Protein AF-A0A7S9KV65-F1 (afdb_monomer_lite)

Sequence (98 aa):
MTTYGLFYRVEDEGSQAVTTESEGISAVGTARIDFRAKNGRVAEKLRWNVEQHLRWNSDYESPFISAYADEHVASNIAKGRKKLGKQDVSVTTIDVSK

Organism: Epichloe festucae (strain Fl1) (NCBI:txid877507)

Structure (mmCIF, N/CA/C/O backbone):
data_AF-A0A7S9KV65-F1
#
_entry.id   AF-A0A7S9KV65-F1
#
loop_
_atom_site.group_PDB
_atom_site.id
_atom_site.type_symbol
_atom_site.label_atom_id
_atom_site.label_alt_id
_atom_site.label_comp_id
_atom_site.label_asym_id
_atom_site.label_entity_id
_atom_site.label_seq_id
_atom_site.pdbx_PDB_ins_code
_atom_site.Cartn_x
_atom_site.Cartn_y
_atom_site.Cartn_z
_atom_site.occupancy
_atom_site.B_iso_or_equiv
_atom_site.auth_seq_id
_atom_site.auth_comp_id
_atom_site.auth_asym_id
_atom_site.auth_atom_id
_atom_site.pdbx_PDB_model_num
ATOM 1 N N . MET A 1 1 ? 12.915 -22.316 1.113 1.00 37.66 1 MET A N 1
ATOM 2 C CA . MET A 1 1 ? 11.472 -22.388 1.410 1.00 37.66 1 MET A CA 1
ATOM 3 C C . MET A 1 1 ? 11.052 -20.967 1.742 1.00 37.66 1 MET A C 1
ATOM 5 O O . MET A 1 1 ? 11.472 -20.455 2.768 1.00 37.66 1 MET A O 1
ATOM 9 N N . THR A 1 2 ? 10.435 -20.263 0.799 1.00 42.69 2 THR A N 1
ATOM 10 C CA . THR A 1 2 ? 10.107 -18.840 0.958 1.00 42.69 2 THR A CA 1
ATOM 11 C C . THR A 1 2 ? 8.912 -18.750 1.895 1.00 42.69 2 THR A C 1
ATOM 13 O O . THR A 1 2 ? 7.865 -19.314 1.591 1.00 42.69 2 THR A O 1
ATOM 16 N N . THR A 1 3 ? 9.074 -18.124 3.056 1.00 50.44 3 THR A N 1
ATOM 17 C CA . THR A 1 3 ? 7.961 -17.845 3.964 1.00 50.44 3 THR A CA 1
ATOM 18 C C . THR A 1 3 ? 7.001 -16.929 3.217 1.00 50.44 3 THR A C 1
ATOM 20 O O . THR A 1 3 ? 7.340 -15.779 2.941 1.00 50.44 3 THR A O 1
ATOM 23 N N . TYR A 1 4 ? 5.843 -17.440 2.809 1.00 55.00 4 TYR A N 1
ATOM 24 C CA . TYR A 1 4 ? 4.792 -16.571 2.306 1.00 55.00 4 TYR A CA 1
ATOM 25 C C . TYR A 1 4 ? 4.333 -15.686 3.468 1.00 55.00 4 TYR A C 1
ATOM 27 O O . TYR A 1 4 ? 3.988 -16.193 4.536 1.00 55.00 4 TYR A O 1
ATOM 35 N N . GLY A 1 5 ? 4.461 -14.372 3.296 1.00 82.19 5 GLY A N 1
ATOM 36 C CA . GLY A 1 5 ? 4.265 -13.394 4.360 1.00 82.19 5 GLY A CA 1
ATOM 37 C C . GLY A 1 5 ? 2.895 -12.744 4.267 1.00 82.19 5 GLY A C 1
ATOM 38 O O . GLY A 1 5 ? 2.508 -12.276 3.201 1.00 82.19 5 GLY A O 1
ATOM 39 N N . LEU A 1 6 ? 2.180 -12.683 5.386 1.00 92.62 6 LEU A N 1
ATOM 40 C CA . LEU A 1 6 ? 1.053 -11.767 5.508 1.00 92.62 6 LEU A CA 1
ATOM 41 C C . LEU A 1 6 ? 1.584 -10.330 5.483 1.00 92.62 6 LEU A C 1
ATOM 43 O O . LEU A 1 6 ? 2.579 -10.018 6.138 1.00 92.62 6 LEU A O 1
ATOM 47 N N . PHE A 1 7 ? 0.906 -9.464 4.742 1.00 95.31 7 PHE A N 1
ATOM 48 C CA . PHE A 1 7 ? 1.108 -8.021 4.775 1.00 95.31 7 PHE A CA 1
ATOM 49 C C . PHE A 1 7 ? -0.162 -7.340 5.272 1.00 95.31 7 PHE A C 1
ATOM 51 O O . PHE A 1 7 ? -1.257 -7.879 5.166 1.00 95.31 7 PHE A O 1
ATOM 58 N N . TYR A 1 8 ? -0.022 -6.135 5.799 1.00 95.69 8 TYR A N 1
ATOM 59 C CA . TYR A 1 8 ? -1.106 -5.392 6.421 1.00 95.69 8 TYR A CA 1
ATOM 60 C C . TYR A 1 8 ? -1.158 -4.002 5.810 1.00 95.69 8 TYR A C 1
ATOM 62 O O . TYR A 1 8 ? -0.202 -3.231 5.898 1.00 95.69 8 TYR A O 1
ATOM 70 N N . ARG A 1 9 ? -2.267 -3.664 5.169 1.00 95.44 9 ARG A N 1
ATOM 71 C CA . ARG A 1 9 ? -2.501 -2.340 4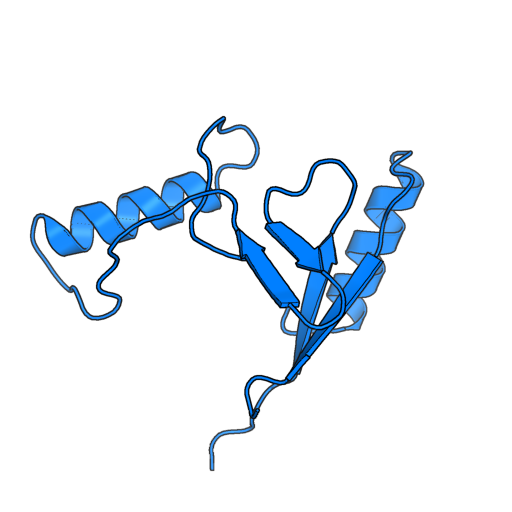.602 1.00 95.44 9 ARG A CA 1
ATOM 72 C C . ARG A 1 9 ? -3.336 -1.522 5.573 1.00 95.44 9 ARG A C 1
ATOM 74 O O . ARG A 1 9 ? -4.376 -1.987 6.012 1.00 95.44 9 ARG A O 1
ATOM 81 N N . VAL A 1 10 ? -2.907 -0.295 5.857 1.00 96.31 10 VAL A N 1
ATOM 82 C CA . VAL A 1 10 ? -3.715 0.682 6.599 1.00 96.31 10 VAL A CA 1
ATOM 83 C C . VAL A 1 10 ? -4.278 1.699 5.618 1.00 96.31 10 VAL A C 1
ATOM 85 O O . VAL A 1 10 ? -3.514 2.375 4.920 1.00 96.31 10 VAL A O 1
ATOM 88 N N . GLU A 1 11 ? -5.594 1.838 5.596 1.00 95.12 11 GLU A N 1
ATOM 89 C CA . GLU A 1 11 ? -6.312 2.823 4.787 1.00 95.12 11 GLU A CA 1
ATOM 90 C C . GLU A 1 11 ? -7.162 3.742 5.674 1.00 95.12 11 GLU A C 1
ATOM 92 O O . GLU A 1 11 ? -7.470 3.418 6.820 1.00 95.12 11 GLU A O 1
ATOM 97 N N . ASP A 1 12 ? -7.442 4.928 5.148 1.00 94.94 12 ASP A N 1
ATOM 98 C CA . ASP A 1 12 ? -8.335 5.957 5.688 1.00 94.94 12 ASP A CA 1
ATOM 99 C C . ASP A 1 12 ? -8.938 6.747 4.521 1.00 94.94 12 ASP A C 1
ATOM 101 O O . ASP A 1 12 ? -8.535 6.542 3.372 1.00 94.94 12 ASP A O 1
ATOM 105 N N . GLU A 1 13 ? -9.840 7.687 4.799 1.00 92.81 13 GLU A N 1
ATOM 106 C CA . GLU A 1 13 ? -10.556 8.466 3.783 1.00 92.81 13 GLU A CA 1
ATOM 107 C C . GLU A 1 13 ? -9.659 9.283 2.823 1.00 92.81 13 GLU A C 1
ATOM 109 O O . GLU A 1 13 ? -10.125 9.739 1.784 1.00 92.81 13 GLU A O 1
ATOM 114 N N . GLY A 1 14 ? -8.371 9.476 3.137 1.00 89.88 14 GLY A N 1
ATOM 115 C CA . GLY A 1 14 ? -7.385 10.118 2.255 1.00 89.88 14 GLY A CA 1
ATOM 116 C C . GLY A 1 14 ? -6.495 9.148 1.468 1.00 89.88 14 GLY A C 1
ATOM 117 O O . GLY A 1 14 ? -5.521 9.573 0.849 1.00 89.88 14 GLY A O 1
ATOM 118 N N . SER A 1 15 ? -6.751 7.841 1.532 1.00 90.81 15 SER A N 1
ATOM 119 C CA . SER A 1 15 ? -5.898 6.834 0.896 1.00 90.81 15 SER A CA 1
ATOM 120 C C . SER A 1 15 ? -6.131 6.739 -0.615 1.00 90.81 15 SER A C 1
ATOM 122 O O . SER A 1 15 ? -7.246 6.523 -1.066 1.00 90.81 15 SER A O 1
ATOM 124 N N . GLN A 1 16 ? -5.053 6.787 -1.406 1.00 90.50 16 GLN A N 1
ATOM 125 C CA . GLN A 1 16 ? -5.101 6.621 -2.874 1.00 90.50 16 GLN A CA 1
ATOM 126 C C . GLN A 1 16 ? -5.287 5.169 -3.353 1.00 90.50 16 GLN A C 1
ATOM 128 O O . GLN A 1 16 ? -5.279 4.896 -4.551 1.00 90.50 16 GLN A O 1
ATOM 133 N N . ALA A 1 17 ? -5.374 4.214 -2.434 1.00 92.00 17 ALA A N 1
ATOM 134 C CA . ALA A 1 17 ? -5.742 2.851 -2.775 1.00 92.00 17 ALA A CA 1
ATOM 135 C C . ALA A 1 17 ? -6.833 2.389 -1.818 1.00 92.00 17 ALA A C 1
ATOM 137 O O . ALA A 1 17 ? -6.763 2.669 -0.618 1.00 92.00 17 ALA A O 1
ATOM 138 N N . VAL A 1 18 ? -7.833 1.711 -2.359 1.00 92.50 18 VAL A N 1
ATOM 139 C CA . VAL A 1 18 ? -9.064 1.382 -1.641 1.00 92.50 18 VAL A CA 1
ATOM 140 C C . VAL A 1 18 ? -9.268 -0.119 -1.683 1.00 92.50 18 VAL A C 1
ATOM 142 O O . VAL A 1 18 ? -9.150 -0.740 -2.743 1.00 92.50 18 VAL A O 1
ATOM 145 N N . THR A 1 19 ? -9.553 -0.695 -0.520 1.00 92.88 19 THR A N 1
ATOM 146 C CA . THR A 1 19 ? -10.011 -2.075 -0.402 1.00 92.88 19 THR A CA 1
ATOM 147 C C . THR A 1 19 ? -11.507 -2.123 -0.694 1.00 92.88 19 THR A C 1
ATOM 149 O O . THR A 1 19 ? -12.296 -1.482 -0.008 1.00 92.88 19 THR A O 1
ATOM 152 N N . THR A 1 20 ? -11.902 -2.896 -1.701 1.00 91.25 20 THR A N 1
ATOM 153 C CA . THR A 1 20 ? -13.311 -3.156 -2.012 1.00 91.25 20 THR A CA 1
ATOM 154 C C . THR A 1 20 ? -13.601 -4.634 -1.796 1.00 91.25 20 THR A C 1
ATOM 156 O O . THR A 1 20 ? -12.862 -5.508 -2.261 1.00 91.25 20 THR A O 1
ATOM 159 N N . GLU A 1 21 ? -14.662 -4.921 -1.043 1.00 85.44 21 GLU A N 1
ATOM 160 C CA . GLU A 1 21 ? -15.081 -6.291 -0.762 1.00 85.44 21 GLU A CA 1
ATOM 161 C C . GLU A 1 21 ? -15.306 -7.049 -2.078 1.00 85.44 21 GLU A C 1
ATOM 163 O O . GLU A 1 21 ? -15.940 -6.544 -2.998 1.00 85.44 21 GLU A O 1
ATOM 168 N N . SER A 1 22 ? -14.765 -8.264 -2.180 1.00 87.06 22 SER A N 1
ATOM 169 C CA . SER A 1 22 ? -14.790 -9.115 -3.386 1.00 87.06 22 SER A CA 1
ATOM 170 C C . SER A 1 22 ? -13.998 -8.625 -4.612 1.00 87.06 22 SER A C 1
ATOM 172 O O . SER A 1 22 ? -13.757 -9.429 -5.509 1.00 87.06 22 SER A O 1
ATOM 174 N N . GLU A 1 23 ? -13.537 -7.372 -4.656 1.00 89.56 23 GLU A N 1
ATOM 175 C CA . GLU A 1 23 ? -12.760 -6.819 -5.786 1.00 89.56 23 GLU A CA 1
ATOM 176 C C . GLU A 1 23 ? -11.260 -6.671 -5.480 1.00 89.56 23 GLU A C 1
ATOM 178 O O . GLU A 1 23 ? -10.439 -6.556 -6.391 1.00 89.56 23 GLU A O 1
ATOM 183 N N . GLY A 1 24 ? -10.880 -6.714 -4.201 1.00 90.44 24 GLY A N 1
ATOM 184 C CA . GLY A 1 24 ? -9.491 -6.609 -3.762 1.00 90.44 24 GLY A CA 1
ATOM 185 C C . GLY A 1 24 ? -9.063 -5.164 -3.516 1.00 90.44 24 GLY A C 1
ATOM 186 O O . GLY A 1 24 ? -9.846 -4.348 -3.033 1.00 90.44 24 GLY A O 1
ATOM 187 N N . ILE A 1 25 ? -7.792 -4.855 -3.780 1.00 92.62 25 ILE A N 1
ATOM 188 C CA . ILE A 1 25 ? -7.215 -3.531 -3.518 1.00 92.62 25 ILE A CA 1
ATOM 189 C C . ILE A 1 25 ? -6.829 -2.891 -4.844 1.00 92.62 25 ILE A C 1
ATOM 191 O O . ILE A 1 25 ? -5.990 -3.421 -5.573 1.00 92.62 25 ILE A O 1
ATOM 195 N N . SER A 1 26 ? -7.393 -1.717 -5.108 1.00 92.62 26 SER A N 1
ATOM 196 C CA . SER A 1 26 ? -7.125 -0.951 -6.324 1.00 92.62 26 SER A CA 1
ATOM 197 C C . SER A 1 26 ? -6.414 0.349 -5.982 1.00 92.62 26 SER A C 1
ATOM 199 O O . SER A 1 26 ? -6.841 1.070 -5.083 1.00 92.62 26 SER A O 1
ATOM 201 N N . ALA A 1 27 ? -5.328 0.647 -6.695 1.00 92.88 27 ALA A N 1
ATOM 202 C CA . ALA A 1 27 ? -4.675 1.951 -6.654 1.00 92.88 27 ALA A CA 1
ATOM 203 C C . ALA A 1 27 ? -5.283 2.870 -7.722 1.00 92.88 27 ALA A C 1
ATOM 205 O O . ALA A 1 27 ? -5.678 2.394 -8.785 1.00 92.88 27 ALA A O 1
ATOM 206 N N . VAL A 1 28 ? -5.346 4.175 -7.453 1.00 90.94 28 VAL A N 1
ATOM 207 C CA . VAL A 1 28 ? -5.896 5.153 -8.409 1.00 90.94 28 VAL A CA 1
ATOM 208 C C . VAL A 1 28 ? -5.013 5.270 -9.659 1.00 90.94 28 VAL A C 1
ATOM 210 O O . VAL A 1 28 ? -5.515 5.316 -10.781 1.00 90.94 28 VAL A O 1
ATOM 213 N N . GLY A 1 29 ? -3.688 5.278 -9.487 1.00 90.56 29 GLY A N 1
ATOM 214 C CA . GLY A 1 29 ? -2.753 5.448 -10.592 1.00 90.56 29 GLY A CA 1
ATOM 215 C C . GLY A 1 29 ? -2.587 4.195 -11.449 1.00 90.56 29 GLY A C 1
ATOM 216 O O . GLY A 1 29 ? -2.607 3.064 -10.965 1.00 90.56 29 GLY A O 1
ATOM 217 N N . THR A 1 30 ? -2.313 4.387 -12.739 1.00 89.31 30 THR A N 1
ATOM 218 C CA . THR A 1 30 ? -1.955 3.300 -13.662 1.00 89.31 30 THR A CA 1
ATOM 219 C C . THR A 1 30 ? -0.616 3.558 -14.338 1.00 89.31 30 THR A C 1
ATOM 221 O O . THR A 1 30 ? -0.376 4.603 -14.939 1.00 89.31 30 THR A O 1
ATOM 224 N N . ALA A 1 31 ? 0.273 2.563 -14.299 1.00 89.44 31 ALA A N 1
ATOM 225 C CA . ALA A 1 31 ? 1.550 2.633 -14.994 1.00 89.44 31 ALA A CA 1
ATOM 226 C C . ALA A 1 31 ? 2.015 1.260 -15.486 1.00 89.44 31 ALA A C 1
ATOM 228 O O . ALA A 1 31 ? 1.959 0.262 -14.775 1.00 89.44 31 ALA A O 1
ATOM 229 N N . ARG A 1 32 ? 2.572 1.223 -16.702 1.00 90.38 32 ARG A N 1
ATOM 230 C CA . ARG A 1 32 ? 3.380 0.085 -17.167 1.00 90.38 32 ARG A CA 1
ATOM 231 C C . ARG A 1 32 ? 4.773 0.180 -16.548 1.00 90.38 32 ARG A C 1
ATOM 233 O O . ARG A 1 32 ? 5.554 1.045 -16.972 1.00 90.38 32 ARG A O 1
ATOM 240 N N . ILE A 1 33 ? 5.040 -0.675 -15.563 1.00 90.75 33 ILE A N 1
ATOM 241 C CA . ILE A 1 33 ? 6.283 -0.737 -14.788 1.00 90.75 33 ILE A CA 1
ATOM 242 C C . ILE A 1 33 ? 6.967 -2.083 -15.020 1.00 90.75 33 ILE A C 1
ATOM 244 O O . ILE A 1 33 ? 6.348 -3.132 -14.874 1.00 90.75 33 ILE A O 1
ATOM 248 N N . ASP A 1 34 ? 8.252 -2.040 -15.363 1.00 93.50 34 ASP A N 1
ATOM 249 C CA . ASP A 1 34 ? 9.114 -3.219 -15.374 1.00 93.50 34 ASP A CA 1
ATOM 250 C C . ASP A 1 34 ? 9.991 -3.210 -14.117 1.00 93.50 34 ASP A C 1
ATOM 252 O O . ASP A 1 34 ? 10.957 -2.452 -14.023 1.00 93.50 34 ASP A O 1
ATOM 256 N N . PHE A 1 35 ? 9.658 -4.067 -13.151 1.00 92.31 35 PHE A N 1
ATOM 257 C CA . PHE A 1 35 ? 10.407 -4.207 -11.897 1.00 92.31 35 PHE A CA 1
ATOM 258 C C . PHE A 1 35 ? 11.795 -4.842 -12.071 1.00 92.31 35 PHE A C 1
ATOM 260 O O . PHE A 1 35 ? 12.577 -4.868 -11.123 1.00 92.31 35 PHE A O 1
ATOM 267 N N . ARG A 1 36 ? 12.120 -5.368 -13.259 1.00 94.94 36 ARG A N 1
ATOM 268 C CA . ARG A 1 36 ? 13.434 -5.950 -13.571 1.00 94.94 36 ARG A CA 1
ATOM 269 C C . ARG A 1 36 ? 14.370 -4.955 -14.252 1.00 94.94 36 ARG A C 1
ATOM 271 O O . ARG A 1 36 ? 15.525 -5.301 -14.508 1.00 94.94 36 ARG A O 1
ATOM 278 N N . ALA A 1 37 ? 13.904 -3.741 -14.542 1.00 93.25 37 ALA A N 1
ATOM 279 C CA . ALA A 1 37 ? 14.703 -2.722 -15.201 1.00 93.25 37 ALA A CA 1
ATOM 280 C C . ALA A 1 37 ? 15.895 -2.298 -14.329 1.00 93.25 37 ALA A C 1
ATOM 282 O O . ALA A 1 37 ? 15.728 -1.842 -13.200 1.00 93.25 37 ALA A O 1
ATOM 283 N N . LYS A 1 38 ? 17.112 -2.431 -14.871 1.00 92.88 38 LYS A N 1
ATOM 284 C CA . LYS A 1 38 ? 18.360 -2.108 -14.153 1.00 92.88 38 LYS A CA 1
ATOM 285 C C . LYS A 1 38 ? 19.026 -0.814 -14.617 1.00 92.88 38 LYS A C 1
ATOM 287 O O . LYS A 1 38 ? 19.818 -0.247 -13.875 1.00 92.88 38 LYS A O 1
ATOM 292 N N . ASN A 1 39 ? 18.753 -0.363 -15.841 1.00 93.44 39 ASN A N 1
ATOM 293 C CA . ASN A 1 39 ? 19.365 0.828 -16.423 1.00 93.44 39 ASN A CA 1
ATOM 294 C C . ASN A 1 39 ? 18.464 1.496 -17.480 1.00 93.44 39 ASN A C 1
ATOM 296 O O . ASN A 1 39 ? 17.419 0.968 -17.872 1.00 93.44 39 ASN A O 1
ATOM 300 N N . GLY A 1 40 ? 18.874 2.693 -17.907 1.00 94.75 40 GLY A N 1
ATOM 301 C CA . GLY A 1 40 ? 18.209 3.476 -18.946 1.00 94.75 40 GLY A CA 1
ATOM 302 C C . GLY A 1 40 ? 16.824 4.000 -18.556 1.00 94.75 40 GLY A C 1
ATOM 303 O O . GLY A 1 40 ? 16.402 3.953 -17.400 1.00 94.75 40 GLY A O 1
ATOM 304 N N . ARG A 1 41 ? 16.089 4.476 -19.566 1.00 94.38 41 ARG A N 1
ATOM 305 C CA . ARG A 1 41 ? 14.796 5.166 -19.411 1.00 94.38 41 ARG A CA 1
ATOM 306 C C . ARG A 1 41 ? 13.742 4.352 -18.652 1.00 94.38 41 ARG A C 1
ATOM 308 O O . ARG A 1 41 ? 12.894 4.920 -17.969 1.00 94.38 41 ARG A O 1
ATOM 315 N N . VAL A 1 42 ? 13.767 3.024 -18.770 1.00 94.00 42 VAL A N 1
ATOM 316 C CA . VAL A 1 42 ? 12.809 2.148 -18.075 1.00 94.00 42 VAL A CA 1
ATOM 317 C C . VAL A 1 42 ? 13.106 2.101 -16.572 1.00 94.00 42 VAL A C 1
ATOM 319 O O . VAL A 1 42 ? 12.181 2.227 -15.771 1.00 94.00 42 VAL A O 1
ATOM 322 N N . ALA A 1 43 ? 14.383 2.009 -16.182 1.00 95.69 43 ALA A N 1
ATOM 323 C CA . ALA A 1 43 ? 14.784 2.065 -14.776 1.00 95.69 43 ALA A CA 1
ATOM 3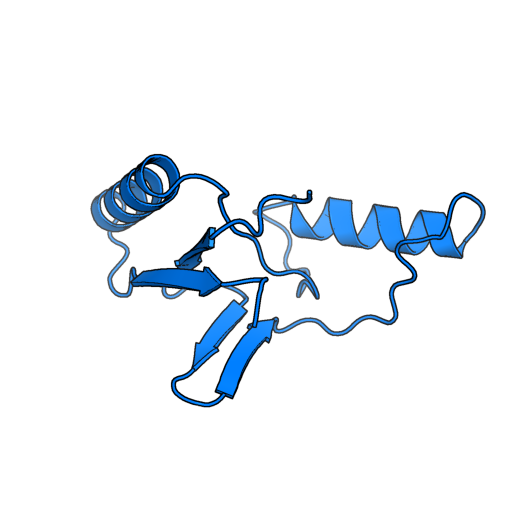24 C C . ALA A 1 43 ? 14.536 3.455 -14.169 1.00 95.69 43 ALA A C 1
ATOM 326 O O . ALA A 1 43 ? 14.066 3.558 -13.038 1.00 95.69 43 ALA A O 1
ATOM 327 N N . GLU A 1 44 ? 14.766 4.527 -14.933 1.00 95.75 44 GLU A N 1
ATOM 328 C CA . GLU A 1 44 ? 14.424 5.891 -14.511 1.00 95.75 44 GLU A CA 1
ATOM 329 C C . GLU A 1 44 ? 12.921 6.063 -14.280 1.00 95.75 44 GLU A C 1
ATOM 331 O O . GLU A 1 44 ? 12.524 6.674 -13.289 1.00 95.75 44 GLU A O 1
ATOM 336 N N . LYS A 1 45 ? 12.081 5.483 -15.147 1.00 94.44 45 LYS A N 1
ATOM 337 C CA . LYS A 1 45 ? 10.624 5.493 -14.980 1.00 94.44 45 LYS A CA 1
ATOM 338 C C . LYS A 1 45 ? 10.196 4.749 -13.715 1.00 94.44 45 LYS A C 1
ATOM 340 O O . LYS A 1 45 ? 9.375 5.281 -12.968 1.00 94.44 45 LYS A O 1
ATOM 345 N N . LEU A 1 46 ? 10.742 3.554 -13.466 1.00 95.31 46 LEU A N 1
ATOM 346 C CA . LEU A 1 46 ? 10.499 2.806 -12.227 1.00 95.31 46 LEU A CA 1
ATOM 347 C C . LEU A 1 46 ? 10.895 3.647 -11.007 1.00 95.31 46 LEU A C 1
ATOM 349 O O . LEU A 1 46 ? 10.069 3.851 -10.120 1.00 95.31 46 LEU A O 1
ATOM 353 N N . ARG A 1 47 ? 12.118 4.190 -10.997 1.00 95.56 47 ARG A N 1
ATOM 354 C CA . ARG A 1 47 ? 12.620 5.037 -9.908 1.00 95.56 47 ARG A CA 1
ATOM 355 C C . ARG A 1 47 ? 11.701 6.227 -9.653 1.00 95.56 47 ARG A C 1
ATOM 357 O O . ARG A 1 47 ? 11.288 6.431 -8.520 1.00 95.56 47 ARG A O 1
ATOM 364 N N . TRP A 1 48 ? 11.342 6.972 -10.698 1.00 94.38 48 TRP A N 1
ATOM 365 C CA . TRP A 1 48 ? 10.473 8.141 -10.571 1.00 94.38 48 TRP A CA 1
ATOM 366 C C . TRP A 1 48 ? 9.107 7.772 -9.977 1.00 94.38 48 TRP A C 1
ATOM 368 O O . TRP A 1 48 ? 8.640 8.448 -9.069 1.00 94.38 48 TRP A O 1
ATOM 378 N N . ASN A 1 49 ? 8.494 6.664 -10.415 1.00 94.44 49 ASN A N 1
ATOM 379 C CA . ASN A 1 49 ? 7.214 6.201 -9.863 1.00 94.44 49 ASN A CA 1
ATOM 380 C C . ASN A 1 49 ? 7.319 5.866 -8.366 1.00 94.44 49 ASN A C 1
ATOM 382 O O . ASN A 1 49 ? 6.418 6.201 -7.599 1.00 94.44 49 ASN A O 1
ATOM 386 N N . VAL A 1 50 ? 8.408 5.208 -7.948 1.00 94.31 50 VAL A N 1
ATOM 387 C CA . VAL A 1 50 ? 8.644 4.858 -6.537 1.00 94.31 50 VAL A CA 1
ATOM 388 C C . VAL A 1 50 ? 8.893 6.116 -5.707 1.00 94.31 50 VAL A C 1
ATOM 390 O O . VAL A 1 50 ? 8.305 6.276 -4.643 1.00 94.31 50 VAL A O 1
ATOM 393 N N . GLU A 1 51 ? 9.713 7.041 -6.204 1.00 94.69 51 GLU A N 1
ATOM 394 C CA . GLU A 1 51 ? 9.976 8.315 -5.533 1.00 94.69 51 GLU A CA 1
ATOM 395 C C . GLU A 1 51 ? 8.695 9.129 -5.344 1.00 94.69 51 GLU A C 1
ATOM 397 O O . GLU A 1 51 ? 8.479 9.668 -4.262 1.00 94.69 51 GLU A O 1
ATOM 402 N N . GLN A 1 52 ? 7.833 9.203 -6.363 1.00 93.19 52 GLN A N 1
ATOM 403 C CA . GLN A 1 52 ? 6.550 9.892 -6.232 1.00 93.19 52 GLN A CA 1
ATOM 404 C C . GLN A 1 52 ? 5.612 9.184 -5.252 1.00 93.19 52 GLN A C 1
ATOM 406 O O . GLN A 1 52 ? 4.984 9.857 -4.446 1.00 93.19 52 GLN A O 1
ATOM 411 N N . HIS A 1 53 ? 5.569 7.848 -5.248 1.00 92.88 53 HIS A N 1
ATOM 412 C CA . HIS A 1 53 ? 4.768 7.090 -4.280 1.00 92.88 53 HIS A CA 1
ATOM 413 C C . HIS A 1 53 ? 5.183 7.343 -2.824 1.00 92.88 53 HIS A C 1
ATOM 415 O O . HIS A 1 53 ? 4.339 7.412 -1.935 1.00 92.88 53 HIS A O 1
ATOM 421 N N . LEU A 1 54 ? 6.484 7.496 -2.567 1.00 91.81 54 LEU A N 1
ATOM 422 C CA . LEU A 1 54 ? 7.002 7.754 -1.221 1.00 91.81 54 LEU A CA 1
ATOM 423 C C . LEU A 1 54 ? 6.824 9.215 -0.777 1.00 91.81 54 LEU A C 1
ATOM 425 O O . LEU A 1 54 ? 6.935 9.513 0.413 1.00 91.81 54 LEU A O 1
ATOM 429 N N . ARG A 1 55 ? 6.549 10.140 -1.704 1.00 89.69 55 ARG A N 1
ATOM 430 C CA . ARG A 1 55 ? 6.303 11.553 -1.397 1.00 89.69 55 ARG A CA 1
ATOM 431 C C . ARG A 1 55 ? 4.857 11.749 -0.953 1.00 89.69 55 ARG A C 1
ATOM 433 O O . ARG A 1 55 ? 3.969 11.939 -1.773 1.00 89.69 55 ARG A O 1
ATOM 440 N N . TRP A 1 56 ? 4.644 11.794 0.358 1.00 68.69 56 TRP A N 1
ATOM 441 C CA . TRP A 1 56 ? 3.309 11.925 0.963 1.00 68.69 56 TRP A CA 1
ATOM 442 C C . TRP A 1 56 ? 2.549 13.215 0.619 1.00 68.69 56 TRP A C 1
ATOM 444 O O . TRP A 1 56 ? 1.332 13.234 0.738 1.00 68.69 56 TRP A O 1
ATOM 454 N N . ASN A 1 57 ? 3.243 14.265 0.172 1.00 75.75 57 ASN A N 1
ATOM 455 C CA . ASN A 1 57 ? 2.634 15.542 -0.226 1.00 75.75 57 ASN A CA 1
ATOM 456 C C . ASN A 1 57 ? 2.540 15.706 -1.755 1.00 75.75 57 ASN A C 1
ATOM 458 O O . ASN A 1 57 ? 2.459 16.830 -2.241 1.00 75.75 57 ASN A O 1
ATOM 462 N N . SER A 1 58 ? 2.674 14.623 -2.523 1.00 78.75 58 SER A N 1
ATOM 463 C CA . SER A 1 58 ? 2.546 14.675 -3.980 1.00 78.75 58 SER A CA 1
ATOM 464 C C . SER A 1 58 ? 1.089 14.468 -4.389 1.00 78.75 58 SER A C 1
ATOM 466 O O . SER A 1 58 ? 0.455 13.526 -3.920 1.00 78.75 58 SER A O 1
ATOM 468 N N . ASP A 1 59 ? 0.601 15.268 -5.339 1.00 84.19 59 ASP A N 1
ATOM 469 C CA . ASP A 1 59 ? -0.684 15.038 -6.024 1.00 84.19 59 ASP A CA 1
ATOM 470 C C . ASP A 1 59 ? -0.603 13.886 -7.046 1.00 84.19 59 ASP A C 1
ATOM 472 O O . ASP A 1 59 ? -1.507 13.659 -7.846 1.00 84.19 59 ASP A O 1
ATOM 476 N N . TYR A 1 60 ? 0.518 13.165 -7.064 1.00 89.75 60 TYR A N 1
ATOM 477 C CA . TYR A 1 60 ? 0.720 12.015 -7.921 1.00 89.75 60 TYR A CA 1
ATOM 478 C C . TYR A 1 60 ? -0.206 10.859 -7.536 1.00 89.75 60 TYR A C 1
ATOM 480 O O . TYR A 1 60 ? -0.098 10.309 -6.439 1.00 89.75 60 TYR A O 1
ATOM 488 N N . GLU A 1 61 ? -1.047 10.441 -8.479 1.00 92.88 61 GLU A N 1
ATOM 489 C CA . GLU A 1 61 ? -1.835 9.216 -8.382 1.00 92.88 61 GLU A CA 1
ATOM 490 C C . GLU A 1 61 ? -0.926 8.000 -8.565 1.00 92.88 61 GLU A C 1
ATOM 492 O O . GLU A 1 61 ? -0.440 7.692 -9.658 1.00 92.88 61 GLU A O 1
ATOM 497 N N . SER A 1 62 ? -0.654 7.308 -7.465 1.00 92.75 62 SER A N 1
ATOM 498 C CA . SER A 1 62 ? 0.322 6.232 -7.464 1.00 92.75 62 SER A CA 1
ATOM 499 C C . SER A 1 62 ? -0.234 4.916 -8.017 1.00 92.75 62 SER A C 1
ATOM 501 O O . SER A 1 62 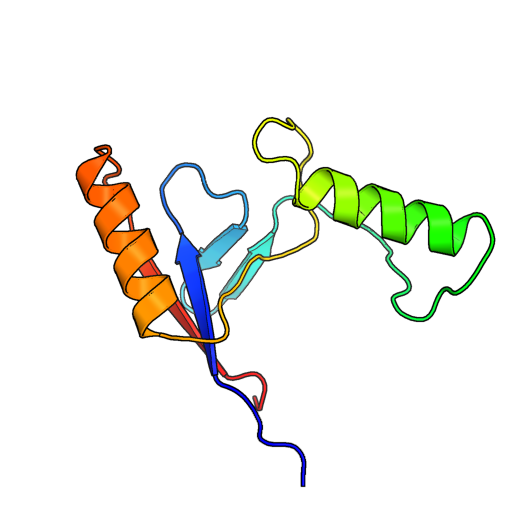? -1.339 4.527 -7.644 1.00 92.75 62 SER A O 1
ATOM 503 N N . PRO A 1 63 ? 0.546 4.166 -8.824 1.00 94.06 63 PRO A N 1
ATOM 504 C CA . PRO A 1 63 ? 0.214 2.796 -9.212 1.00 94.06 63 PRO A CA 1
ATOM 505 C C . PRO A 1 63 ? 0.620 1.754 -8.156 1.00 94.06 63 PRO A C 1
ATOM 507 O O . PRO A 1 63 ? 0.524 0.555 -8.412 1.00 94.06 63 PRO A O 1
ATOM 510 N N . PHE A 1 64 ? 1.146 2.178 -7.001 1.00 93.69 64 PHE A N 1
ATOM 511 C CA . PHE A 1 64 ? 1.623 1.284 -5.947 1.00 93.69 64 PHE A CA 1
ATOM 512 C C . PHE A 1 64 ? 0.730 1.335 -4.707 1.00 93.69 64 PHE A C 1
ATOM 514 O O . PHE A 1 64 ? 0.156 2.365 -4.360 1.00 93.69 64 PHE A O 1
ATOM 521 N N . ILE A 1 65 ? 0.678 0.208 -3.999 1.00 92.50 65 ILE A N 1
ATOM 522 C CA . ILE A 1 65 ? -0.069 0.027 -2.756 1.00 92.50 65 ILE A CA 1
ATOM 523 C C . ILE A 1 65 ? 0.944 -0.115 -1.622 1.00 92.50 65 ILE A C 1
ATOM 525 O O . ILE A 1 65 ? 1.746 -1.048 -1.612 1.00 92.50 65 ILE A O 1
ATOM 529 N N . SER A 1 66 ? 0.902 0.792 -0.648 1.00 92.62 66 SER A N 1
ATOM 530 C CA . SER A 1 66 ? 1.714 0.657 0.563 1.00 92.62 66 SER A CA 1
ATOM 531 C C . SER A 1 66 ? 1.119 -0.403 1.495 1.00 92.62 66 SER A C 1
ATOM 533 O O . SER A 1 66 ? -0.095 -0.421 1.727 1.00 92.62 66 SER A O 1
ATOM 535 N N . ALA A 1 67 ? 1.985 -1.244 2.058 1.00 94.88 67 ALA A N 1
ATOM 536 C CA . ALA A 1 67 ? 1.644 -2.238 3.067 1.00 94.88 67 ALA A CA 1
ATOM 537 C C . ALA A 1 67 ? 2.802 -2.419 4.062 1.00 94.88 67 ALA A C 1
ATOM 539 O O . ALA A 1 67 ? 3.957 -2.112 3.763 1.00 94.88 67 ALA A O 1
ATOM 540 N N . TYR A 1 68 ? 2.478 -2.927 5.244 1.00 94.88 68 TYR A N 1
ATOM 541 C CA . TYR A 1 68 ? 3.405 -3.238 6.324 1.00 94.88 68 TYR A CA 1
ATOM 542 C C . TYR A 1 68 ? 3.589 -4.750 6.424 1.00 94.88 68 TYR A C 1
ATOM 544 O O . TYR A 1 68 ? 2.633 -5.499 6.271 1.00 94.88 68 TYR A O 1
ATOM 552 N N . ALA A 1 69 ? 4.804 -5.207 6.716 1.00 94.62 69 ALA A N 1
ATOM 553 C CA . ALA A 1 69 ? 5.071 -6.628 6.960 1.00 94.62 69 ALA A CA 1
ATOM 554 C C . ALA A 1 69 ? 4.715 -7.076 8.395 1.00 94.62 69 ALA A C 1
ATOM 556 O O . ALA A 1 69 ? 4.745 -8.263 8.694 1.00 94.62 69 ALA A O 1
ATOM 557 N N . ASP A 1 70 ? 4.406 -6.129 9.287 1.00 94.94 70 ASP A N 1
ATOM 558 C CA . ASP A 1 70 ? 4.161 -6.362 10.711 1.00 94.94 70 ASP A CA 1
ATOM 559 C C . ASP A 1 70 ? 2.780 -5.818 11.115 1.00 94.94 70 ASP A C 1
ATOM 561 O O . ASP A 1 70 ? 2.454 -4.648 10.877 1.00 94.94 70 ASP A O 1
ATOM 565 N N . GLU A 1 71 ? 1.972 -6.682 11.731 1.00 95.38 71 GLU A N 1
ATOM 566 C CA . GLU A 1 71 ? 0.602 -6.378 12.152 1.00 95.38 71 GLU A CA 1
ATOM 567 C C . GLU A 1 71 ? 0.549 -5.320 13.259 1.00 95.38 71 GLU A C 1
ATOM 569 O O . GLU A 1 71 ? -0.326 -4.446 13.267 1.00 95.38 71 GLU A O 1
ATOM 574 N N . HIS A 1 72 ? 1.490 -5.368 14.204 1.00 96.25 72 HIS A N 1
ATOM 575 C CA . HIS A 1 72 ? 1.559 -4.419 15.307 1.00 96.25 72 HIS A CA 1
ATOM 576 C C . HIS A 1 72 ? 1.921 -3.025 14.801 1.00 96.25 72 HIS A C 1
ATOM 578 O O . HIS A 1 72 ? 1.329 -2.040 15.253 1.00 96.25 72 HIS A O 1
ATOM 584 N N . VAL A 1 73 ? 2.838 -2.925 13.835 1.00 97.38 73 VAL A N 1
ATOM 585 C CA . VAL A 1 73 ? 3.159 -1.655 13.170 1.00 97.38 73 VAL A CA 1
ATOM 586 C C . VAL A 1 73 ? 1.921 -1.098 12.471 1.00 97.38 73 VAL A C 1
ATOM 588 O O . VAL A 1 73 ? 1.551 0.048 12.734 1.00 97.38 73 VAL A O 1
ATOM 591 N N . ALA A 1 74 ? 1.231 -1.901 11.656 1.00 97.38 74 ALA A N 1
ATOM 592 C CA . ALA A 1 74 ? 0.008 -1.473 10.974 1.00 97.38 74 ALA A CA 1
ATOM 593 C C . ALA A 1 74 ? -1.074 -1.010 11.966 1.00 97.38 74 ALA A C 1
ATOM 595 O O . ALA A 1 74 ? -1.638 0.077 11.828 1.00 97.38 74 ALA A O 1
ATOM 596 N N . SER A 1 75 ? -1.296 -1.778 13.032 1.00 97.50 75 SER A N 1
ATOM 597 C CA . SER A 1 75 ? -2.248 -1.446 14.095 1.00 97.50 75 SER A CA 1
ATOM 598 C C . SER A 1 7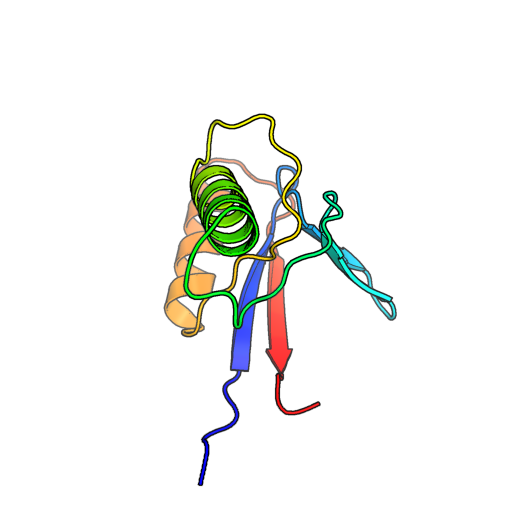5 ? -1.906 -0.137 14.811 1.00 97.50 75 SER A C 1
ATOM 600 O O . SER A 1 75 ? -2.794 0.656 15.134 1.00 97.50 75 SER A O 1
ATOM 602 N N . ASN A 1 76 ? -0.621 0.122 15.065 1.00 98.19 76 ASN A N 1
ATOM 603 C CA . ASN A 1 76 ? -0.172 1.363 15.692 1.00 98.19 76 ASN A CA 1
ATOM 604 C C . ASN A 1 76 ? -0.360 2.568 14.765 1.00 98.19 76 ASN A C 1
ATOM 606 O O . ASN A 1 76 ? -0.821 3.614 15.226 1.00 98.19 76 ASN A O 1
ATOM 610 N N . ILE A 1 77 ? -0.083 2.415 13.467 1.00 97.56 77 ILE A N 1
ATOM 611 C CA . ILE A 1 77 ? -0.355 3.449 12.461 1.00 97.56 77 ILE A CA 1
ATOM 612 C C . ILE A 1 77 ? -1.857 3.744 12.385 1.00 97.56 77 ILE A C 1
ATOM 614 O O . ILE A 1 77 ? -2.248 4.910 12.435 1.00 97.56 77 ILE A O 1
ATOM 618 N N . ALA A 1 78 ? -2.708 2.715 12.355 1.00 97.62 78 ALA A N 1
ATOM 619 C CA . ALA A 1 78 ? -4.161 2.875 12.344 1.00 97.62 78 ALA A CA 1
ATOM 620 C C . ALA A 1 78 ? -4.667 3.633 13.586 1.00 97.62 78 ALA A C 1
ATOM 622 O O . ALA A 1 78 ? -5.413 4.609 13.478 1.00 97.62 78 ALA A O 1
ATOM 623 N N . LYS A 1 79 ? -4.197 3.255 14.783 1.00 98.00 79 LYS A N 1
ATOM 624 C CA . LYS A 1 79 ? -4.495 3.987 16.028 1.00 98.00 79 LYS A CA 1
ATOM 625 C C . LYS A 1 79 ? -4.009 5.437 15.968 1.00 98.00 79 LYS A C 1
ATOM 627 O O . LYS A 1 79 ? -4.708 6.328 16.445 1.00 98.00 79 LYS A O 1
ATOM 632 N N . GLY A 1 80 ? -2.831 5.678 15.392 1.00 97.81 80 GLY A N 1
ATOM 633 C CA . GLY A 1 80 ? -2.284 7.017 15.171 1.00 97.81 80 GLY A CA 1
ATOM 634 C C . GLY A 1 80 ? -3.186 7.877 14.285 1.00 97.81 80 GLY A C 1
ATOM 635 O O . GLY A 1 80 ? -3.519 8.995 14.665 1.00 97.81 80 GLY A O 1
ATOM 636 N N . ARG A 1 81 ? -3.661 7.334 13.159 1.00 96.69 81 ARG A N 1
ATOM 637 C CA . ARG A 1 81 ? -4.596 8.017 12.248 1.00 96.69 81 ARG A CA 1
ATOM 638 C C . ARG A 1 81 ? -5.917 8.366 12.935 1.00 96.69 81 ARG A C 1
ATOM 640 O O . ARG A 1 81 ? -6.352 9.510 12.846 1.00 96.69 81 ARG A O 1
ATOM 647 N N . LYS A 1 82 ? -6.494 7.440 13.713 1.00 97.31 82 LYS A N 1
ATOM 648 C CA . LYS A 1 82 ? -7.702 7.720 14.516 1.00 97.31 82 LYS A CA 1
ATOM 649 C C . LYS A 1 82 ? -7.482 8.851 15.525 1.00 97.31 82 LYS A C 1
ATOM 651 O O . LYS A 1 82 ? -8.325 9.730 15.657 1.00 97.31 82 LYS A O 1
ATOM 656 N N . LYS A 1 83 ? -6.328 8.880 16.205 1.00 97.69 83 LYS A N 1
ATOM 657 C CA . LYS A 1 83 ? -5.965 9.979 17.125 1.00 97.69 83 LYS A CA 1
ATOM 658 C C . LYS A 1 83 ? -5.827 11.333 16.423 1.00 97.69 83 LYS A C 1
ATOM 660 O O . LYS A 1 83 ? -6.051 12.355 17.059 1.00 97.69 83 LYS A O 1
ATOM 665 N N . LEU A 1 84 ? -5.475 11.340 15.138 1.00 96.38 84 LEU A N 1
ATOM 666 C CA . LEU A 1 84 ? -5.423 12.539 14.296 1.00 96.38 84 LEU A CA 1
ATOM 667 C C . LEU A 1 84 ? -6.797 12.940 13.725 1.00 96.38 84 LEU A C 1
ATOM 669 O O . LEU A 1 84 ? -6.872 13.879 12.940 1.00 96.38 84 LEU A O 1
ATOM 673 N N . GLY A 1 85 ? -7.878 12.253 14.111 1.00 97.44 85 GLY A N 1
ATOM 674 C CA . GLY A 1 85 ? -9.248 12.591 13.723 1.00 97.44 85 GLY A CA 1
ATOM 675 C C . GLY A 1 85 ? -9.757 11.899 12.458 1.00 97.44 85 GLY A C 1
ATOM 676 O O . GLY A 1 85 ? -10.871 12.200 12.033 1.00 97.44 85 GLY A O 1
ATOM 677 N N . LYS A 1 86 ? -8.989 10.965 11.879 1.00 97.25 86 LYS A N 1
ATOM 678 C CA . LYS A 1 86 ? -9.443 10.136 10.753 1.00 97.25 86 LYS A CA 1
ATOM 679 C C . LYS A 1 86 ? -10.582 9.218 11.185 1.00 97.25 86 LYS A C 1
ATOM 681 O O . LYS A 1 86 ? -10.483 8.586 12.242 1.00 97.25 86 LYS A O 1
ATOM 686 N N . GLN A 1 87 ? -11.639 9.147 10.383 1.00 94.94 87 GLN A N 1
ATOM 687 C CA . GLN A 1 87 ? -12.865 8.426 10.745 1.00 94.94 87 GLN A CA 1
ATOM 688 C C . GLN A 1 87 ? -12.870 7.005 10.182 1.00 94.94 87 GLN A C 1
ATOM 690 O O . GLN A 1 87 ? -13.072 6.046 10.932 1.00 94.94 87 GLN A O 1
ATOM 695 N N . ASP A 1 88 ? -12.5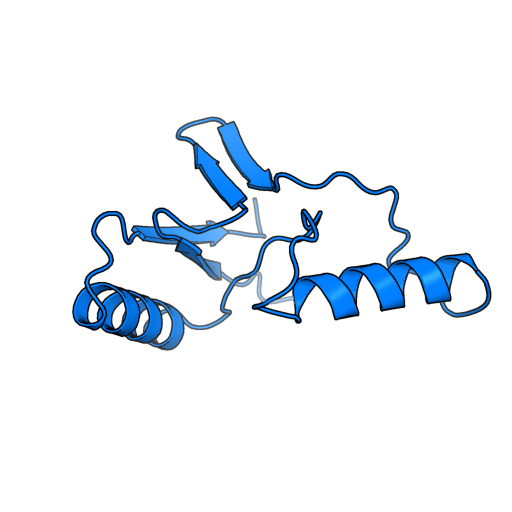17 6.849 8.908 1.00 94.56 88 ASP A N 1
ATOM 696 C CA . ASP A 1 88 ? -12.710 5.599 8.168 1.00 94.56 88 ASP A CA 1
ATOM 697 C C . ASP A 1 88 ? -11.427 4.765 8.120 1.00 94.56 88 ASP A C 1
ATOM 699 O O . ASP A 1 88 ? -10.980 4.307 7.073 1.00 94.56 88 ASP A O 1
ATOM 703 N N . VAL A 1 89 ? -10.792 4.588 9.283 1.00 96.50 89 VAL A N 1
ATOM 704 C CA . VAL A 1 89 ? -9.510 3.880 9.378 1.00 96.50 89 VAL A CA 1
ATOM 705 C C . VAL A 1 89 ? -9.714 2.371 9.490 1.00 96.50 89 VAL A C 1
ATOM 707 O O . VAL A 1 89 ? -10.245 1.894 10.504 1.00 96.50 89 VAL A O 1
ATOM 710 N N . SER A 1 90 ? -9.190 1.623 8.519 1.00 95.62 90 SER A N 1
ATOM 711 C CA . SER A 1 90 ? -9.228 0.158 8.475 1.00 95.62 90 SER A CA 1
ATOM 712 C C . SER A 1 90 ? -7.819 -0.452 8.349 1.00 95.62 90 SER A C 1
ATOM 714 O O . SER A 1 90 ? -6.843 0.228 8.007 1.00 95.62 90 SER A O 1
ATOM 716 N N . VAL A 1 91 ? -7.701 -1.740 8.691 1.00 96.50 91 VAL A N 1
ATOM 717 C CA . VAL A 1 91 ? -6.496 -2.546 8.450 1.00 96.50 91 VAL A CA 1
ATOM 718 C C . VAL A 1 91 ? -6.899 -3.797 7.677 1.00 96.50 91 VAL A C 1
ATOM 720 O O . VAL A 1 91 ? -7.645 -4.624 8.196 1.00 96.50 91 VAL A O 1
ATOM 723 N N . THR A 1 92 ? -6.381 -3.941 6.460 1.00 95.12 92 THR A N 1
ATOM 724 C CA . THR A 1 92 ? -6.641 -5.079 5.570 1.00 95.12 92 THR A CA 1
ATOM 725 C C . THR A 1 92 ? -5.450 -6.029 5.578 1.00 95.12 92 THR A C 1
ATOM 727 O O . THR A 1 92 ? -4.320 -5.613 5.308 1.00 95.12 92 THR A O 1
ATOM 730 N N . THR A 1 93 ? -5.694 -7.311 5.842 1.00 94.62 93 THR A N 1
ATOM 731 C CA . THR A 1 93 ? -4.679 -8.368 5.735 1.00 94.62 93 THR A CA 1
ATOM 732 C C . THR A 1 93 ? -4.582 -8.867 4.294 1.00 94.62 93 THR A C 1
ATOM 734 O O . THR A 1 93 ? -5.583 -9.224 3.680 1.00 94.62 93 THR A O 1
ATOM 737 N N . ILE A 1 94 ? -3.363 -8.915 3.768 1.00 92.75 94 ILE A N 1
ATOM 738 C CA . ILE A 1 94 ? -3.013 -9.363 2.422 1.00 92.75 94 ILE A CA 1
ATOM 739 C C . ILE A 1 94 ? -2.206 -10.652 2.559 1.00 92.75 94 ILE A C 1
ATOM 741 O O . ILE A 1 94 ? -1.089 -10.647 3.077 1.00 92.75 94 ILE A O 1
ATOM 745 N N . ASP A 1 95 ? -2.765 -11.752 2.073 1.00 91.12 95 ASP A N 1
ATOM 746 C CA . ASP A 1 95 ? -2.080 -13.038 1.987 1.00 91.12 95 ASP A CA 1
ATOM 747 C C . ASP A 1 95 ? -1.476 -13.202 0.589 1.00 91.12 95 ASP A C 1
ATOM 749 O O . ASP A 1 95 ? -2.175 -13.557 -0.351 1.00 91.12 95 ASP A O 1
ATOM 753 N N . VAL A 1 96 ? -0.172 -12.942 0.443 1.00 87.56 96 VAL A N 1
ATOM 754 C CA . VAL A 1 96 ? 0.525 -13.020 -0.861 1.00 87.56 96 VAL A CA 1
ATOM 755 C C . VAL A 1 96 ? 0.816 -14.457 -1.318 1.00 87.56 96 VAL A C 1
ATOM 757 O O . VAL A 1 96 ? 1.493 -14.654 -2.328 1.00 87.56 96 VAL A O 1
ATOM 760 N N . SER A 1 97 ? 0.378 -15.470 -0.559 1.00 83.62 97 SER A N 1
ATOM 761 C CA . SER A 1 97 ? 0.413 -16.871 -1.003 1.00 83.62 97 SER A CA 1
ATOM 762 C C . SER A 1 97 ? -0.761 -17.257 -1.900 1.00 83.62 97 SER A C 1
ATOM 764 O O . SER A 1 97 ? -0.723 -18.329 -2.507 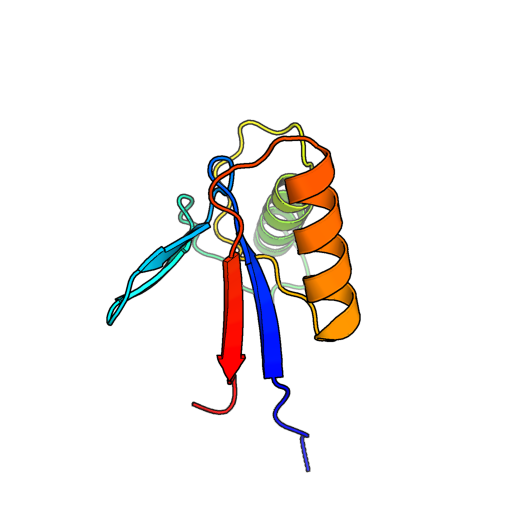1.00 83.62 97 SER A O 1
ATOM 766 N N . LYS A 1 98 ? -1.788 -16.408 -1.964 1.00 68.44 98 LYS A N 1
ATOM 767 C CA . LYS A 1 98 ? -3.038 -16.627 -2.692 1.00 68.44 98 LYS A CA 1
ATOM 768 C C . LYS A 1 98 ? -3.187 -15.604 -3.807 1.00 68.44 98 LYS A C 1
ATOM 770 O O . LYS A 1 98 ? -3.794 -15.989 -4.828 1.00 68.44 98 LYS A O 1
#

Secondary structure (DSSP, 8-state):
---PPEEEEEE-TT-SEEEETTTEEEES------TT--SHHHHHHHHHHHHHHH-TT-----S----BS-HHHHHHHHHHHHHTT-SS-EEEEEETT-

Radius of gyration: 15.02 Å; chains: 1; bounding box: 34×38×36 Å

InterPro domains:
  IPR056009 Domain of unknown function DUF7587 [PF24494] (5-98)

Foldseek 3Di:
DDPQAKWKAKDFPPDQWDQDPPPGIFGVDDDDADPPDDDDPRVVVNVVLVVQVPPPPHPDRHRDGDIGRDPVVSVVVLVVCVVVVTDGIDMDIDGPVD

pLDDT: mean 90.67, std 10.58, range [37.66, 98.19]